Protein AF-A0A4Y2GTF1-F1 (afdb_monomer_lite)

InterPro domains:
  IPR036397 Ribonuclease H superfamily [G3DSA:3.30.420.10] (23-90)
  IPR052709 Transposase-Methyltransferase Hybrid [PTHR46060] (24-88)

Radius of gyration: 19.85 Å; chains: 1; bounding box: 28×36×65 Å

Organism: Araneus ventricosus (NCBI:txid182803)

Structure (mmCIF, N/CA/C/O backbone):
data_AF-A0A4Y2GTF1-F1
#
_entry.id   AF-A0A4Y2GTF1-F1
#
loop_
_atom_site.group_PDB
_atom_site.id
_atom_site.type_symbol
_atom_site.label_atom_id
_atom_site.label_alt_id
_atom_site.label_comp_id
_atom_site.label_asym_id
_atom_site.label_entity_id
_atom_site.label_seq_id
_atom_site.pdbx_PDB_ins_code
_atom_site.Cartn_x
_atom_site.Cartn_y
_atom_site.Cartn_z
_atom_site.occupancy
_atom_site.B_iso_or_equiv
_atom_site.auth_seq_id
_atom_site.auth_comp_id
_atom_site.auth_asym_id
_atom_site.auth_atom_id
_atom_site.pdbx_PDB_model_num
ATOM 1 N N . MET A 1 1 ? 12.188 22.147 48.834 1.00 36.88 1 MET A N 1
ATOM 2 C CA . MET A 1 1 ? 12.567 22.174 47.406 1.00 36.88 1 MET A CA 1
ATOM 3 C C . MET A 1 1 ? 12.855 20.722 47.044 1.00 36.88 1 MET A C 1
ATOM 5 O O . MET A 1 1 ? 13.906 20.229 47.412 1.00 36.88 1 MET A O 1
ATOM 9 N N . SER A 1 2 ? 11.826 19.908 46.789 1.00 38.25 2 SER A N 1
ATOM 10 C CA . SER A 1 2 ? 11.199 19.689 45.465 1.00 38.25 2 SER A CA 1
ATOM 11 C C . SER A 1 2 ? 12.234 19.210 44.434 1.00 38.25 2 SER A C 1
ATOM 13 O O . SER A 1 2 ? 13.189 19.939 44.210 1.00 38.25 2 SER A O 1
ATOM 15 N N . SER A 1 3 ? 12.138 18.054 43.773 1.00 40.47 3 SER A N 1
ATOM 16 C CA . SER A 1 3 ? 11.147 16.971 43.795 1.00 40.47 3 SER A CA 1
ATOM 17 C C . SER A 1 3 ? 11.761 15.706 43.164 1.00 40.47 3 SER A C 1
ATOM 19 O O . SER A 1 3 ? 12.484 15.804 42.180 1.00 40.47 3 SER A O 1
ATOM 21 N N . SER A 1 4 ? 11.442 14.566 43.786 1.00 42.12 4 SER A N 1
ATOM 22 C CA . SER A 1 4 ? 11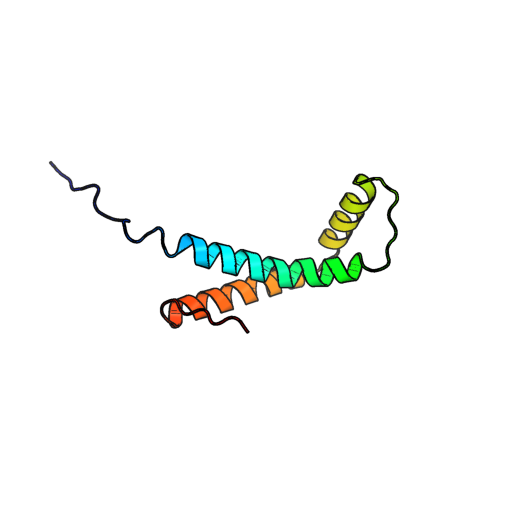.051 13.255 43.227 1.00 42.12 4 SER A CA 1
ATOM 23 C C . SER A 1 4 ? 11.865 12.544 42.135 1.00 42.12 4 SER A C 1
ATOM 25 O O . SER A 1 4 ? 12.038 13.022 41.018 1.00 42.12 4 SER A O 1
ATOM 27 N N . SER A 1 5 ? 12.239 11.325 42.534 1.00 39.41 5 SER A N 1
ATOM 28 C CA . SER A 1 5 ? 12.525 10.095 41.795 1.00 39.41 5 SER A CA 1
ATOM 29 C C . SER A 1 5 ? 12.321 10.084 40.280 1.00 39.41 5 SER A C 1
ATOM 31 O O . SER A 1 5 ? 11.251 10.329 39.738 1.00 39.41 5 SER A O 1
ATOM 33 N N . LEU A 1 6 ? 13.375 9.616 39.616 1.00 45.03 6 LEU A N 1
ATOM 34 C CA . LEU A 1 6 ? 13.331 8.982 38.305 1.00 45.03 6 LEU A CA 1
ATOM 35 C C . LEU A 1 6 ? 12.826 7.539 38.497 1.00 45.03 6 LEU A C 1
ATOM 37 O O . LEU A 1 6 ? 13.550 6.567 38.292 1.00 45.03 6 LEU A O 1
ATOM 41 N N . ASP A 1 7 ? 11.601 7.412 38.999 1.00 44.34 7 ASP A N 1
ATOM 42 C CA . ASP A 1 7 ? 10.847 6.167 39.024 1.00 44.34 7 ASP A CA 1
ATOM 43 C C . ASP A 1 7 ? 9.544 6.426 38.277 1.00 44.34 7 ASP A C 1
ATOM 45 O O . ASP A 1 7 ? 8.672 7.142 38.733 1.00 44.34 7 ASP A O 1
ATOM 49 N N . GLU A 1 8 ? 9.524 5.987 37.030 1.00 49.59 8 GLU A N 1
ATOM 50 C CA . GLU A 1 8 ? 8.366 5.513 36.284 1.00 49.59 8 GLU A CA 1
ATOM 51 C C . GLU A 1 8 ? 8.898 5.118 34.901 1.00 49.59 8 GLU A C 1
ATOM 53 O O . GLU A 1 8 ? 9.889 5.667 34.417 1.00 49.59 8 GLU A O 1
ATOM 58 N N . ASN A 1 9 ? 8.256 4.138 34.269 1.00 40.62 9 ASN A N 1
ATOM 59 C CA . ASN A 1 9 ? 8.544 3.600 32.927 1.00 40.62 9 ASN A CA 1
ATOM 60 C C . ASN A 1 9 ? 9.404 2.325 32.826 1.00 40.62 9 ASN A C 1
ATOM 62 O O . ASN A 1 9 ? 9.791 1.942 31.724 1.00 40.62 9 ASN A O 1
ATOM 66 N N . ARG A 1 10 ? 9.553 1.537 33.904 1.00 40.00 10 ARG A N 1
ATOM 67 C CA . ARG A 1 10 ? 9.891 0.094 33.773 1.00 40.00 10 ARG A CA 1
ATOM 68 C C . ARG A 1 10 ? 8.748 -0.760 33.185 1.00 40.00 10 ARG A C 1
ATOM 70 O O . ARG A 1 10 ? 8.913 -1.964 33.034 1.00 40.00 10 ARG A O 1
ATOM 77 N N . LEU A 1 11 ? 7.622 -0.142 32.816 1.00 41.03 11 LEU A N 1
ATOM 78 C CA . LEU A 1 11 ? 6.496 -0.771 32.109 1.00 41.03 11 LEU A CA 1
ATOM 79 C C . LEU A 1 11 ? 6.438 -0.409 30.607 1.00 41.03 11 LEU A C 1
ATOM 81 O O . LEU A 1 11 ? 5.576 -0.908 29.892 1.00 41.03 11 LEU A O 1
ATOM 85 N N . GLY A 1 12 ? 7.353 0.433 30.108 1.00 40.84 12 GLY A N 1
ATOM 86 C CA . GLY A 1 12 ? 7.263 1.018 28.762 1.00 40.84 12 GLY A CA 1
ATOM 87 C C . GLY A 1 12 ? 7.863 0.203 27.610 1.00 40.84 12 GLY A C 1
ATOM 88 O O . GLY A 1 12 ? 7.798 0.652 26.472 1.00 40.84 12 GLY A O 1
ATOM 89 N N . LEU A 1 13 ? 8.461 -0.965 27.864 1.00 41.50 13 LEU A N 1
ATOM 90 C CA . LEU A 1 13 ? 9.214 -1.707 26.835 1.00 41.50 13 LEU A CA 1
ATOM 91 C C . LEU A 1 13 ? 8.523 -2.978 26.318 1.00 41.50 13 LEU A C 1
ATOM 93 O O . LEU A 1 13 ? 8.944 -3.501 25.291 1.00 41.50 13 LEU A O 1
ATOM 97 N N . SER A 1 14 ? 7.437 -3.443 26.948 1.00 48.03 14 SER A N 1
ATOM 98 C CA . SER A 1 14 ? 6.673 -4.602 26.442 1.00 48.03 14 SER A CA 1
ATOM 99 C C . SER A 1 14 ? 5.566 -4.244 25.447 1.00 48.03 14 SER A C 1
ATOM 101 O O . SER A 1 14 ? 5.172 -5.108 24.677 1.00 48.03 14 SER A O 1
ATOM 103 N N . LEU A 1 15 ? 5.096 -2.991 25.404 1.00 49.25 15 LEU A N 1
ATOM 104 C CA . LEU A 1 15 ? 4.077 -2.552 24.435 1.00 49.25 15 LEU A CA 1
ATOM 105 C C . LEU A 1 15 ? 4.664 -2.068 23.096 1.00 49.25 15 LEU A C 1
ATOM 107 O O . LEU A 1 15 ? 3.948 -2.039 22.101 1.00 49.25 15 LEU A O 1
ATOM 111 N N . GLY A 1 16 ? 5.951 -1.705 23.044 1.00 48.53 16 GLY A N 1
ATOM 112 C CA . GLY A 1 16 ? 6.578 -1.163 21.829 1.00 48.53 16 GLY A CA 1
ATOM 113 C C . GLY A 1 16 ? 6.718 -2.191 20.701 1.00 48.53 16 GLY A C 1
ATOM 114 O O . GLY A 1 16 ? 6.293 -1.937 19.581 1.00 48.53 16 GLY A O 1
ATOM 115 N N . CYS A 1 17 ? 7.234 -3.389 21.003 1.00 52.81 17 CYS A N 1
ATOM 116 C CA . CYS A 1 17 ? 7.457 -4.423 19.981 1.00 52.81 17 CYS A CA 1
ATOM 117 C C . CYS A 1 17 ? 6.162 -4.975 19.362 1.00 52.81 17 CYS A C 1
ATOM 119 O O . CYS A 1 17 ? 6.152 -5.293 18.175 1.00 52.81 17 CYS A O 1
ATOM 121 N N . GLU A 1 18 ? 5.073 -5.094 20.128 1.00 52.72 18 GLU A N 1
ATOM 122 C CA . GLU A 1 18 ? 3.804 -5.625 19.610 1.00 52.72 18 GLU A CA 1
ATOM 123 C C . GLU A 1 18 ? 3.067 -4.594 18.744 1.00 52.72 18 GLU A C 1
ATOM 125 O O . GLU A 1 18 ? 2.558 -4.927 17.675 1.00 52.72 18 GLU A O 1
ATOM 130 N N . VAL A 1 19 ? 3.071 -3.320 19.154 1.00 52.94 19 VAL A N 1
ATOM 131 C CA . VAL A 1 19 ? 2.459 -2.231 18.377 1.00 52.94 19 VAL A CA 1
ATOM 132 C C . VAL A 1 19 ? 3.206 -2.008 17.062 1.00 52.94 19 VAL A C 1
ATOM 134 O O . VAL A 1 19 ? 2.552 -1.836 16.031 1.00 52.94 19 VAL A O 1
ATOM 137 N N . ASP A 1 20 ? 4.542 -2.076 17.076 1.00 55.31 20 ASP A N 1
ATOM 138 C CA . ASP A 1 20 ? 5.360 -1.990 15.863 1.00 55.31 20 ASP A CA 1
ATOM 139 C C . ASP A 1 20 ? 5.082 -3.169 14.924 1.00 55.31 20 ASP A C 1
ATOM 141 O O . ASP A 1 20 ? 4.839 -2.956 13.735 1.00 55.31 20 ASP A O 1
ATOM 145 N N . ALA A 1 21 ? 5.027 -4.400 15.446 1.00 60.38 21 ALA A N 1
ATOM 146 C CA . ALA A 1 21 ? 4.696 -5.582 14.652 1.00 60.38 21 ALA A CA 1
ATOM 147 C C . ALA A 1 21 ? 3.299 -5.474 14.011 1.00 60.38 21 ALA A C 1
ATOM 149 O O . ALA A 1 21 ? 3.163 -5.692 12.809 1.00 60.38 21 ALA A O 1
ATOM 150 N N . VAL A 1 22 ? 2.277 -5.055 14.766 1.00 59.62 22 VAL A N 1
ATOM 151 C CA . VAL A 1 22 ? 0.898 -4.890 14.264 1.00 59.62 22 VAL A CA 1
ATOM 152 C C . VAL A 1 22 ? 0.781 -3.741 13.251 1.00 59.62 22 VAL A C 1
ATOM 154 O O . VAL A 1 22 ? 0.021 -3.825 12.280 1.00 59.62 22 VAL A O 1
ATOM 157 N N . ALA A 1 23 ? 1.533 -2.653 13.439 1.00 59.91 23 ALA A N 1
ATOM 158 C CA . ALA A 1 23 ? 1.595 -1.566 12.466 1.00 59.91 23 ALA A CA 1
ATOM 159 C C . ALA A 1 23 ? 2.257 -2.024 11.160 1.00 59.91 23 ALA A C 1
ATOM 161 O O . ALA A 1 23 ? 1.720 -1.774 10.075 1.00 59.91 23 ALA A O 1
ATOM 162 N N . LEU A 1 24 ? 3.371 -2.753 11.267 1.00 61.22 24 LEU A N 1
ATOM 163 C CA . LEU A 1 24 ? 4.081 -3.355 10.143 1.00 61.22 24 LEU A CA 1
ATOM 164 C C . LEU A 1 24 ? 3.191 -4.338 9.376 1.00 61.22 24 LEU A C 1
ATOM 166 O O . LEU A 1 24 ? 3.128 -4.243 8.150 1.00 61.22 24 LEU A O 1
ATOM 170 N N . THR A 1 25 ? 2.444 -5.225 10.042 1.00 65.31 25 THR A N 1
ATOM 171 C CA . THR A 1 25 ? 1.576 -6.193 9.348 1.00 65.31 25 THR A CA 1
ATOM 172 C C . THR A 1 25 ? 0.451 -5.498 8.589 1.00 65.31 25 THR A C 1
ATOM 174 O O . THR A 1 25 ? 0.226 -5.795 7.416 1.00 65.31 25 THR A O 1
ATOM 177 N N . ASN A 1 26 ? -0.210 -4.501 9.180 1.00 64.75 26 ASN A N 1
ATOM 178 C CA . ASN A 1 26 ? -1.316 -3.821 8.511 1.00 64.75 26 ASN A CA 1
ATOM 179 C C . ASN A 1 26 ? -0.871 -2.972 7.306 1.00 64.75 26 ASN A C 1
ATOM 181 O O . ASN A 1 26 ? -1.516 -3.009 6.255 1.00 64.75 26 ASN A O 1
ATOM 185 N N . GLN A 1 27 ? 0.246 -2.243 7.426 1.00 66.88 27 GLN A N 1
ATOM 186 C CA . GLN A 1 27 ? 0.840 -1.542 6.280 1.00 66.88 27 GLN A CA 1
ATOM 187 C C . GLN A 1 27 ? 1.282 -2.536 5.199 1.00 66.88 27 GLN A C 1
ATOM 189 O O . GLN A 1 27 ? 1.093 -2.282 4.010 1.00 66.88 27 GLN A O 1
ATOM 194 N N . THR A 1 28 ? 1.780 -3.708 5.602 1.00 69.88 28 THR A N 1
ATOM 195 C CA . THR A 1 28 ? 2.151 -4.783 4.677 1.00 69.88 28 THR A CA 1
ATOM 196 C C . THR A 1 28 ? 0.937 -5.298 3.897 1.00 69.88 28 THR A C 1
ATOM 198 O O . THR A 1 28 ? 0.988 -5.380 2.673 1.00 69.88 28 THR A O 1
ATOM 201 N N . PHE A 1 29 ? -0.199 -5.573 4.541 1.00 74.25 29 PHE A N 1
ATOM 202 C CA . PHE A 1 29 ? -1.368 -6.102 3.827 1.00 74.25 29 PHE A CA 1
ATOM 203 C C . PHE A 1 29 ? -2.038 -5.079 2.905 1.00 74.25 29 PHE A C 1
ATOM 205 O O . PHE A 1 29 ? -2.319 -5.399 1.751 1.00 74.25 29 PHE A O 1
ATOM 212 N N . HIS A 1 30 ? -2.286 -3.856 3.377 1.00 84.88 30 HIS A N 1
ATOM 213 C CA . HIS A 1 30 ? -3.026 -2.872 2.581 1.00 84.88 30 HIS A CA 1
ATOM 214 C C . HIS A 1 30 ? -2.219 -2.304 1.416 1.00 84.88 30 HIS A C 1
ATOM 216 O O . HIS A 1 30 ? -2.801 -1.995 0.383 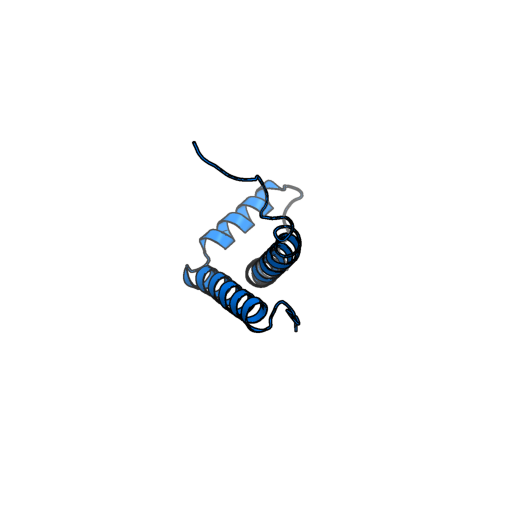1.00 84.88 30 HIS A O 1
ATOM 222 N N . LEU A 1 31 ? -0.899 -2.179 1.565 1.00 87.75 31 LEU A N 1
ATOM 223 C CA . LEU A 1 31 ? -0.042 -1.561 0.559 1.00 87.75 31 LEU A CA 1
ATOM 224 C C . LEU A 1 31 ? 0.652 -2.597 -0.326 1.00 87.75 31 LEU A C 1
ATOM 226 O O . LEU A 1 31 ? 0.595 -2.498 -1.550 1.00 87.75 31 LEU A O 1
ATOM 230 N N . PHE A 1 32 ? 1.282 -3.613 0.276 1.00 86.06 32 PHE A N 1
ATOM 231 C CA . PHE A 1 32 ? 2.122 -4.545 -0.477 1.00 86.06 32 PHE A CA 1
ATOM 232 C C . PHE A 1 32 ? 1.322 -5.607 -1.224 1.00 86.06 32 PHE A C 1
ATOM 234 O O . PHE A 1 32 ? 1.788 -6.053 -2.268 1.00 86.06 32 PHE A O 1
ATOM 241 N N . VAL A 1 33 ? 0.129 -6.009 -0.765 1.00 89.62 33 VAL A N 1
ATOM 242 C CA . VAL A 1 33 ? -0.689 -6.971 -1.529 1.00 89.62 33 VAL A CA 1
ATOM 243 C C . VAL A 1 33 ? -1.150 -6.363 -2.860 1.00 89.62 33 VAL A C 1
ATOM 245 O O . VAL A 1 33 ? -0.866 -6.971 -3.897 1.00 89.62 33 VAL A O 1
ATOM 248 N N . PRO A 1 34 ? -1.771 -5.167 -2.895 1.00 92.31 34 PRO A N 1
ATOM 249 C CA . PRO A 1 34 ? -2.137 -4.528 -4.158 1.00 92.31 34 PRO A CA 1
ATOM 250 C C . PRO A 1 34 ? -0.918 -4.143 -5.002 1.00 92.31 34 PRO A C 1
ATOM 252 O O . PRO A 1 34 ? -0.937 -4.332 -6.217 1.00 92.31 34 PRO A O 1
ATOM 255 N N . LEU A 1 35 ? 0.172 -3.679 -4.377 1.00 92.69 35 LEU A N 1
ATOM 256 C CA . LEU A 1 35 ? 1.405 -3.355 -5.098 1.00 92.69 35 LEU A CA 1
ATOM 257 C C . LEU A 1 35 ? 2.008 -4.596 -5.768 1.00 92.69 35 LEU A C 1
ATOM 259 O O . LEU A 1 35 ? 2.362 -4.559 -6.941 1.00 92.69 35 LEU A O 1
ATOM 263 N N . LYS A 1 36 ? 2.072 -5.727 -5.059 1.00 91.31 36 LYS A N 1
ATOM 264 C CA . LYS A 1 36 ? 2.547 -7.000 -5.615 1.00 91.31 36 LYS A CA 1
ATOM 265 C C . LYS A 1 36 ? 1.681 -7.461 -6.786 1.00 91.31 36 LYS A C 1
ATOM 267 O O . LYS A 1 36 ? 2.216 -7.992 -7.752 1.00 91.31 36 LYS A O 1
ATOM 272 N N . GLN A 1 37 ? 0.364 -7.266 -6.714 1.00 93.38 37 GLN A N 1
ATOM 273 C CA . GLN A 1 37 ? -0.537 -7.561 -7.832 1.00 93.38 37 GLN A CA 1
ATOM 274 C C . GLN A 1 37 ? -0.266 -6.647 -9.033 1.00 93.38 37 GLN A C 1
ATOM 276 O O . GLN A 1 37 ? -0.229 -7.134 -10.157 1.00 93.38 37 GLN A O 1
ATOM 281 N N . HIS A 1 38 ? -0.021 -5.353 -8.802 1.00 94.00 38 HIS A N 1
ATOM 282 C CA . HIS A 1 38 ? 0.301 -4.377 -9.852 1.00 94.00 38 HIS A CA 1
ATOM 283 C C . HIS A 1 38 ? 1.648 -4.630 -10.536 1.00 94.00 38 HIS A C 1
ATOM 285 O O . HIS A 1 38 ? 1.786 -4.421 -11.742 1.00 94.00 38 HIS A O 1
ATOM 291 N N . LEU A 1 39 ? 2.645 -5.062 -9.765 1.00 93.19 39 LEU A N 1
ATOM 292 C CA . LEU A 1 39 ? 3.961 -5.452 -10.276 1.00 93.19 39 LEU A CA 1
ATOM 293 C C . LEU A 1 39 ? 3.939 -6.852 -10.907 1.00 93.19 39 LEU A C 1
ATOM 295 O O . LEU A 1 39 ? 4.804 -7.189 -11.713 1.00 93.19 39 LEU A O 1
ATOM 299 N N . GLY A 1 40 ? 2.947 -7.672 -10.559 1.00 93.19 40 GLY A N 1
ATOM 300 C CA . GLY A 1 40 ? 2.778 -9.020 -11.079 1.00 93.19 40 GLY A CA 1
ATOM 301 C C . GLY A 1 40 ? 2.660 -9.028 -12.601 1.00 93.19 40 GLY A C 1
ATOM 302 O O . GLY A 1 40 ? 1.765 -8.414 -13.173 1.00 93.19 40 GLY A O 1
ATOM 303 N N . GLY A 1 41 ? 3.566 -9.748 -13.262 1.00 86.00 41 GLY A N 1
ATOM 304 C CA . GLY A 1 41 ? 3.572 -9.889 -14.721 1.00 86.00 41 GLY A CA 1
ATOM 305 C C . GLY A 1 41 ? 4.266 -8.753 -15.476 1.00 86.00 41 GLY A C 1
ATOM 306 O O . GLY A 1 41 ? 4.352 -8.826 -16.700 1.00 86.00 41 GLY A O 1
ATOM 307 N N . LYS A 1 42 ? 4.799 -7.740 -14.782 1.00 90.44 42 LYS A N 1
ATOM 308 C CA . LYS A 1 42 ? 5.686 -6.745 -15.392 1.00 90.44 42 LYS A CA 1
ATOM 309 C C . LYS A 1 42 ? 7.108 -7.279 -15.439 1.00 90.44 42 LYS A C 1
ATOM 311 O O . LYS A 1 42 ? 7.595 -7.852 -14.467 1.00 90.44 42 LYS A O 1
ATOM 316 N N . HIS A 1 43 ? 7.758 -7.091 -16.581 1.00 89.69 43 HIS A N 1
ATOM 317 C CA . HIS A 1 43 ? 9.183 -7.328 -16.725 1.00 89.69 43 HIS A CA 1
ATOM 318 C C . HIS A 1 43 ? 9.875 -5.973 -16.745 1.00 89.69 43 HIS A C 1
ATOM 320 O O . HIS A 1 43 ? 9.555 -5.129 -17.581 1.00 89.69 43 HIS A O 1
ATOM 326 N N . PHE A 1 44 ? 10.772 -5.773 -15.794 1.00 86.69 44 PHE A N 1
ATOM 327 C CA . PHE A 1 44 ? 11.661 -4.626 -15.754 1.00 86.69 44 PHE A CA 1
ATOM 328 C C . PHE A 1 44 ? 13.005 -5.075 -16.323 1.00 86.69 44 PHE A C 1
ATOM 330 O O . PHE A 1 44 ? 13.338 -6.261 -16.238 1.00 86.69 44 PHE A O 1
ATOM 337 N N . ALA A 1 45 ? 13.750 -4.155 -16.931 1.00 85.44 45 ALA A N 1
ATOM 338 C CA . ALA A 1 45 ? 15.158 -4.413 -17.207 1.00 85.44 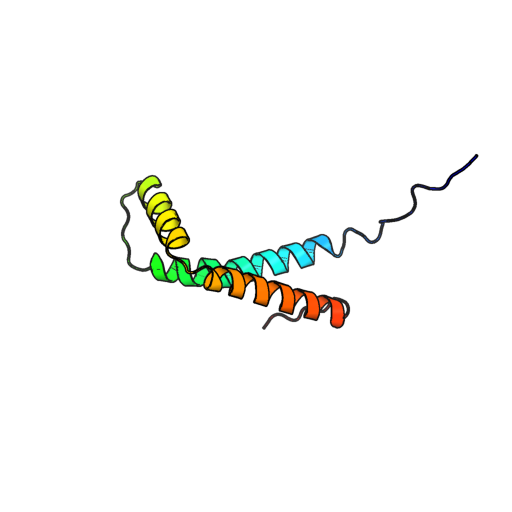45 ALA A CA 1
ATOM 339 C C . ALA A 1 45 ? 15.911 -4.620 -15.875 1.00 85.44 45 ALA A C 1
ATOM 341 O O . ALA A 1 45 ? 15.350 -4.369 -14.808 1.00 85.44 45 ALA A O 1
ATOM 342 N N . ASP A 1 46 ? 17.182 -5.026 -15.911 1.00 79.75 46 ASP A N 1
ATOM 343 C CA . ASP A 1 46 ? 18.037 -5.128 -14.708 1.00 79.75 46 ASP A CA 1
ATOM 344 C C . ASP A 1 46 ? 18.351 -3.751 -14.059 1.00 79.75 46 ASP A C 1
ATOM 346 O O . ASP A 1 46 ? 19.343 -3.604 -13.348 1.00 79.75 46 ASP A O 1
ATOM 350 N N . ASP A 1 47 ? 17.536 -2.728 -14.326 1.00 81.62 47 ASP A N 1
ATOM 351 C CA . ASP A 1 47 ? 17.669 -1.374 -13.809 1.00 81.62 47 ASP A CA 1
ATOM 352 C C . ASP A 1 47 ? 16.672 -1.140 -12.661 1.00 81.62 47 ASP A C 1
ATOM 354 O O . ASP A 1 47 ? 15.448 -1.159 -12.840 1.00 81.62 47 ASP A O 1
ATOM 358 N N . ASP A 1 48 ? 17.208 -0.912 -11.462 1.00 82.62 48 ASP A N 1
ATOM 359 C CA . ASP A 1 48 ? 16.423 -0.615 -10.264 1.00 82.62 48 ASP A CA 1
ATOM 360 C C . ASP A 1 48 ? 15.655 0.715 -10.392 1.00 82.62 48 ASP A C 1
ATOM 362 O O . ASP A 1 48 ? 14.665 0.928 -9.680 1.00 82.62 48 ASP A O 1
ATOM 366 N N . ASP A 1 49 ? 16.072 1.621 -11.284 1.00 90.94 49 ASP A N 1
ATOM 367 C CA . ASP A 1 49 ? 15.418 2.917 -11.480 1.00 90.94 49 ASP A CA 1
ATOM 368 C C . ASP A 1 49 ? 14.014 2.767 -12.094 1.00 90.94 49 ASP A C 1
ATOM 370 O O . ASP A 1 49 ? 13.074 3.459 -11.680 1.00 90.94 49 ASP A O 1
ATOM 374 N N . ASP A 1 50 ? 13.826 1.804 -13.003 1.00 89.62 50 ASP A N 1
ATOM 375 C CA . ASP A 1 50 ? 12.534 1.533 -13.648 1.00 89.62 50 ASP A CA 1
ATOM 376 C C . ASP A 1 50 ? 11.503 1.005 -12.641 1.00 89.62 50 ASP A C 1
ATOM 378 O O . ASP A 1 50 ? 10.342 1.433 -12.622 1.00 89.62 50 ASP A O 1
ATOM 382 N N . VAL A 1 51 ? 11.933 0.099 -11.755 1.00 90.94 51 VAL A N 1
ATOM 383 C CA . VAL A 1 51 ? 11.081 -0.460 -10.696 1.00 90.94 51 VAL A CA 1
ATOM 384 C C . VAL A 1 51 ? 10.683 0.635 -9.708 1.00 90.94 51 VAL A C 1
ATOM 386 O O . VAL A 1 51 ? 9.508 0.752 -9.350 1.00 90.94 51 VAL A O 1
ATOM 389 N N . GLN A 1 52 ? 11.637 1.465 -9.280 1.00 92.31 52 GLN A N 1
ATOM 390 C CA . GLN A 1 52 ? 11.376 2.567 -8.353 1.00 92.31 52 GLN A CA 1
ATOM 391 C C . GLN A 1 52 ? 10.391 3.585 -8.938 1.00 92.31 52 GLN A C 1
ATOM 393 O O . GLN A 1 52 ? 9.465 4.018 -8.241 1.00 92.31 52 GLN A O 1
ATOM 398 N N . LEU A 1 53 ? 10.553 3.944 -10.214 1.00 93.69 53 LEU A N 1
ATOM 399 C CA . LEU A 1 53 ? 9.655 4.868 -10.898 1.00 93.69 53 LEU A CA 1
ATOM 400 C C . LEU A 1 53 ? 8.237 4.297 -11.008 1.00 93.69 53 LEU A C 1
ATOM 402 O O . LEU A 1 53 ? 7.272 4.997 -10.698 1.00 93.69 53 LEU A O 1
ATOM 406 N N . GLU A 1 54 ? 8.097 3.028 -11.391 1.00 94.38 54 GLU A N 1
ATOM 407 C CA . GLU A 1 54 ? 6.795 2.369 -11.515 1.00 94.38 54 GLU A CA 1
ATOM 408 C C . GLU A 1 54 ? 6.066 2.287 -10.166 1.00 94.38 54 GLU A C 1
ATOM 410 O O . GLU A 1 54 ? 4.875 2.604 -10.076 1.00 94.38 54 GLU A O 1
ATOM 415 N N . VAL A 1 55 ? 6.783 1.926 -9.095 1.00 93.62 55 VAL A N 1
ATOM 416 C CA . VAL A 1 55 ? 6.244 1.924 -7.727 1.00 93.62 55 VAL A CA 1
ATOM 417 C C . VAL A 1 55 ? 5.790 3.332 -7.339 1.00 93.62 55 VAL A C 1
ATOM 419 O O . VAL A 1 55 ? 4.668 3.507 -6.859 1.00 93.62 55 VAL A O 1
ATOM 422 N N . LEU A 1 56 ? 6.615 4.355 -7.579 1.00 95.56 56 LEU A N 1
ATOM 423 C CA . LEU A 1 56 ? 6.286 5.742 -7.248 1.00 95.56 56 LEU A CA 1
ATOM 424 C C . LEU A 1 56 ? 5.042 6.236 -8.001 1.00 95.56 56 LEU A C 1
ATOM 426 O O . LEU A 1 56 ? 4.169 6.879 -7.410 1.00 95.56 56 LEU A O 1
ATOM 430 N N . LEU A 1 57 ? 4.949 5.946 -9.299 1.00 96.19 57 LEU A N 1
ATOM 431 C CA . LEU A 1 57 ? 3.804 6.319 -10.123 1.00 96.19 57 LEU A CA 1
ATOM 432 C C . LEU A 1 57 ? 2.535 5.607 -9.666 1.00 96.19 57 LEU A C 1
ATOM 434 O O . LEU A 1 57 ? 1.486 6.248 -9.575 1.00 96.19 57 LEU A O 1
ATOM 438 N N . TRP A 1 58 ? 2.616 4.316 -9.348 1.00 96.12 58 TRP A N 1
ATOM 439 C CA . TRP A 1 58 ? 1.478 3.558 -8.841 1.00 96.12 58 TRP A CA 1
ATOM 440 C C . TRP A 1 58 ? 0.962 4.114 -7.514 1.00 96.12 58 TRP A C 1
ATOM 442 O O . TRP A 1 58 ? -0.243 4.326 -7.371 1.00 96.12 58 TRP A O 1
ATOM 452 N N . MET A 1 59 ? 1.862 4.426 -6.575 1.00 94.19 59 MET A N 1
ATOM 453 C CA . MET A 1 59 ? 1.503 5.033 -5.288 1.00 94.19 59 MET A CA 1
ATOM 454 C C . MET A 1 59 ? 0.749 6.354 -5.481 1.00 94.19 59 MET A C 1
ATOM 456 O O . MET A 1 59 ? -0.277 6.596 -4.845 1.00 94.19 59 MET A O 1
ATOM 460 N N . ARG A 1 60 ? 1.227 7.211 -6.390 1.00 95.50 60 ARG A N 1
ATOM 461 C CA . ARG A 1 60 ? 0.609 8.519 -6.671 1.00 95.50 60 ARG A CA 1
ATOM 462 C C . ARG A 1 60 ? -0.765 8.419 -7.330 1.00 95.50 60 ARG A C 1
ATOM 464 O O . ARG A 1 60 ? -1.549 9.355 -7.213 1.00 95.50 60 ARG A O 1
ATOM 471 N N . GLN A 1 61 ? -1.045 7.318 -8.022 1.00 96.44 61 GLN A N 1
ATOM 472 C CA . GLN A 1 61 ? -2.337 7.067 -8.662 1.00 96.44 61 GLN A CA 1
ATOM 473 C C . GLN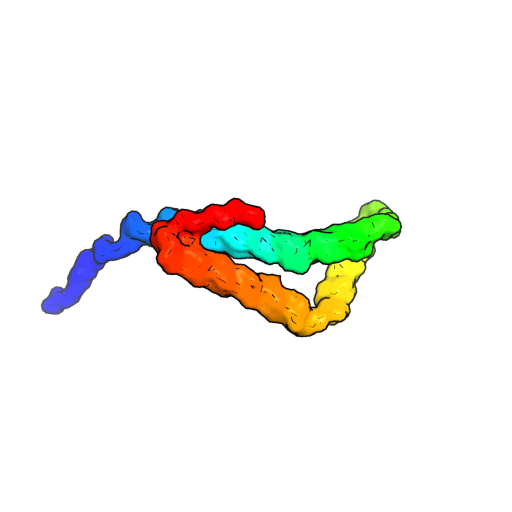 A 1 61 ? -3.394 6.545 -7.686 1.00 96.44 61 GLN A C 1
ATOM 475 O O . GLN A 1 61 ? -4.581 6.589 -8.009 1.00 96.44 61 GLN A O 1
ATOM 480 N N . GLN A 1 62 ? -2.995 6.060 -6.505 1.00 95.19 62 GLN A N 1
ATOM 481 C CA . GLN A 1 62 ? -3.963 5.554 -5.542 1.00 95.19 62 GLN A CA 1
ATOM 482 C C . GLN A 1 62 ? -4.846 6.691 -5.001 1.00 95.19 62 GLN A C 1
ATOM 484 O O . GLN A 1 62 ? -4.342 7.771 -4.675 1.00 95.19 62 GLN A O 1
ATOM 489 N N . PRO A 1 63 ? -6.164 6.462 -4.868 1.00 95.56 63 PRO A N 1
ATOM 490 C CA . PRO A 1 63 ? -7.069 7.442 -4.285 1.00 95.56 63 PRO A CA 1
ATOM 491 C C . PRO A 1 63 ? -6.732 7.678 -2.805 1.00 95.56 63 PRO A C 1
ATOM 493 O O . PRO A 1 63 ? -6.193 6.803 -2.127 1.00 95.56 63 PRO A O 1
ATOM 496 N N . LYS A 1 64 ? -7.074 8.846 -2.251 1.00 94.12 64 LYS A N 1
ATOM 497 C CA . LYS A 1 64 ? -6.797 9.152 -0.829 1.00 94.12 64 LYS A CA 1
ATOM 498 C C . LYS A 1 64 ? -7.479 8.151 0.106 1.00 94.12 64 LYS A C 1
ATOM 500 O O . LYS A 1 64 ? -6.944 7.796 1.154 1.00 94.12 64 LYS A O 1
ATOM 505 N N . GLU A 1 65 ? -8.641 7.670 -0.313 1.00 93.69 65 GLU A N 1
ATOM 506 C CA . GLU A 1 65 ? -9.476 6.691 0.369 1.00 93.69 65 GLU A CA 1
ATOM 507 C C . GLU A 1 65 ? -8.767 5.341 0.524 1.00 93.69 65 GLU A C 1
ATOM 509 O O . GLU A 1 65 ? -9.001 4.651 1.512 1.00 93.69 65 GLU A O 1
ATOM 514 N N . PHE A 1 66 ? -7.860 4.984 -0.393 1.00 91.12 66 PHE A N 1
ATOM 515 C CA . PHE A 1 66 ? -7.049 3.768 -0.293 1.00 91.12 66 PHE A CA 1
ATOM 516 C C . PHE A 1 66 ? -6.169 3.795 0.963 1.00 91.12 66 PHE A C 1
ATOM 518 O O . PHE A 1 66 ? -6.202 2.876 1.784 1.00 91.12 66 PHE A O 1
ATOM 525 N N . TYR A 1 67 ? -5.444 4.896 1.163 1.00 89.38 67 TYR A N 1
ATOM 526 C CA . TYR A 1 67 ? -4.600 5.088 2.342 1.00 89.38 67 TYR A CA 1
ATOM 527 C C . TYR A 1 67 ? -5.434 5.263 3.613 1.00 89.38 67 TYR A C 1
ATOM 529 O O . TYR A 1 67 ? -5.117 4.676 4.648 1.00 89.38 67 TYR A O 1
ATOM 537 N N . ALA A 1 68 ? -6.533 6.020 3.532 1.00 90.81 68 ALA A N 1
ATOM 538 C CA . ALA A 1 68 ? -7.443 6.205 4.657 1.00 90.81 68 ALA A CA 1
ATOM 539 C C . ALA A 1 68 ? -8.050 4.874 5.135 1.00 90.81 68 ALA A C 1
ATOM 541 O O . ALA A 1 68 ? -8.170 4.663 6.340 1.00 90.81 68 ALA A O 1
ATOM 542 N N . ALA A 1 69 ? -8.377 3.956 4.219 1.00 89.00 69 ALA A N 1
ATOM 543 C CA . ALA A 1 69 ? -8.865 2.623 4.559 1.00 89.00 69 ALA A CA 1
ATOM 544 C C . ALA A 1 69 ? -7.806 1.807 5.315 1.00 89.00 69 ALA A C 1
ATOM 546 O O . ALA A 1 69 ? -8.108 1.254 6.372 1.00 89.00 69 ALA A O 1
ATOM 547 N N . GLY A 1 70 ? -6.557 1.793 4.834 1.00 87.06 70 GLY A N 1
ATOM 548 C CA . GLY A 1 70 ? -5.455 1.113 5.522 1.00 87.06 70 GLY A CA 1
ATOM 549 C C . GLY A 1 70 ? -5.203 1.668 6.928 1.0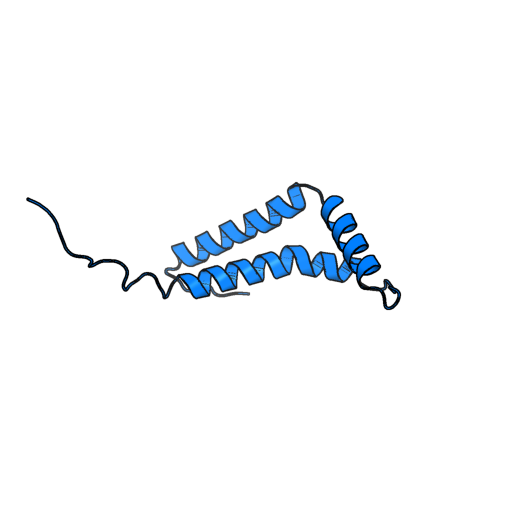0 87.06 70 GLY A C 1
ATOM 550 O O . GLY A 1 70 ? -5.065 0.905 7.883 1.00 87.06 70 GLY A O 1
ATOM 551 N N . ILE A 1 71 ? -5.219 2.994 7.087 1.00 87.12 71 ILE A N 1
ATOM 552 C CA . ILE A 1 71 ? -5.086 3.656 8.395 1.00 87.12 71 ILE A CA 1
ATOM 553 C C . ILE A 1 71 ? -6.286 3.334 9.301 1.00 87.12 71 ILE A C 1
ATOM 555 O O . ILE A 1 71 ? -6.112 3.049 10.485 1.00 87.12 71 ILE A O 1
ATOM 559 N N . GLY A 1 72 ? -7.505 3.323 8.760 1.00 88.31 72 GLY A N 1
ATOM 560 C CA . GLY A 1 72 ? -8.713 2.970 9.507 1.00 88.31 72 GLY A CA 1
ATOM 561 C C . GLY A 1 72 ? -8.670 1.545 10.064 1.00 88.31 72 GLY A C 1
ATOM 562 O O . GLY A 1 72 ? -9.020 1.323 11.223 1.00 88.31 72 GLY A O 1
ATOM 563 N N . GLU A 1 73 ? -8.183 0.585 9.279 1.00 85.00 73 GLU A N 1
ATOM 564 C CA . GLU A 1 73 ? -7.986 -0.800 9.722 1.00 85.00 73 GLU A CA 1
ATOM 565 C C . GLU A 1 73 ? -6.877 -0.939 10.781 1.00 85.00 73 GLU A C 1
ATOM 567 O O . GLU A 1 73 ? -6.976 -1.798 11.664 1.00 85.00 73 GLU A O 1
ATOM 572 N N . LEU A 1 74 ? -5.861 -0.065 10.766 1.00 83.31 74 LEU A N 1
ATOM 573 C CA . LEU A 1 74 ? -4.848 -0.002 11.828 1.00 83.31 74 LEU A CA 1
ATOM 574 C C . LEU A 1 74 ? -5.476 0.426 13.156 1.00 83.31 74 LEU A C 1
ATOM 576 O O . LEU A 1 74 ? -5.320 -0.249 14.171 1.00 83.31 74 LEU A O 1
ATOM 580 N N . ILE A 1 75 ? -6.244 1.518 13.129 1.00 84.69 75 ILE A N 1
ATOM 581 C CA . ILE A 1 75 ? -6.918 2.070 14.310 1.00 84.69 75 ILE A CA 1
ATOM 582 C C . ILE A 1 75 ? -7.881 1.038 14.910 1.00 84.69 75 ILE A C 1
ATOM 584 O O . ILE A 1 75 ? -7.929 0.869 16.128 1.00 84.69 75 ILE A O 1
ATOM 588 N N . LYS A 1 76 ? -8.634 0.309 14.076 1.00 83.50 76 LYS A N 1
ATOM 589 C CA . LYS A 1 76 ? -9.519 -0.771 14.540 1.00 83.50 76 LYS A CA 1
ATOM 590 C C . LYS A 1 76 ? -8.748 -1.883 15.254 1.00 83.50 76 LYS A C 1
ATOM 592 O O . LYS A 1 76 ? -9.189 -2.323 16.315 1.00 83.50 76 LYS A O 1
ATOM 597 N N . ARG A 1 77 ? -7.607 -2.323 14.708 1.00 78.75 77 ARG A N 1
ATOM 598 C CA . ARG A 1 77 ? -6.767 -3.355 15.342 1.00 78.75 77 ARG A CA 1
ATOM 599 C C . ARG A 1 77 ? -6.179 -2.879 16.660 1.00 78.75 77 ARG A C 1
ATOM 601 O O . ARG A 1 77 ? -6.304 -3.592 17.646 1.00 78.75 77 ARG A O 1
ATOM 608 N N . TRP A 1 78 ? -5.633 -1.667 16.712 1.00 78.50 78 TRP A N 1
ATOM 609 C CA . TRP A 1 78 ? -5.121 -1.100 17.961 1.00 78.50 78 TRP A CA 1
ATOM 610 C C . TRP A 1 78 ? -6.207 -0.989 19.030 1.00 78.50 78 TRP A C 1
ATOM 612 O O . TRP A 1 78 ? -6.000 -1.446 20.151 1.00 78.50 78 TRP A O 1
ATOM 622 N N . ASN A 1 79 ? -7.394 -0.485 18.677 1.00 82.12 79 ASN A N 1
ATOM 623 C CA . ASN A 1 79 ? -8.533 -0.456 19.598 1.00 82.12 79 ASN A CA 1
ATOM 624 C C . ASN A 1 79 ? -8.892 -1.856 20.109 1.00 82.12 79 ASN A C 1
ATOM 626 O O . ASN A 1 79 ? -9.196 -2.019 21.289 1.00 82.12 79 ASN A O 1
ATOM 630 N N . LYS A 1 80 ? -8.825 -2.877 19.247 1.00 76.25 80 LYS A N 1
ATOM 631 C CA . LYS A 1 80 ? -9.045 -4.270 19.642 1.00 76.25 80 LYS A CA 1
ATOM 632 C C . LYS A 1 80 ? -7.964 -4.765 20.613 1.00 76.25 80 LYS A C 1
ATOM 634 O O . LYS A 1 80 ? -8.339 -5.308 21.647 1.00 76.25 80 LYS A O 1
ATOM 639 N N . CYS A 1 81 ? -6.669 -4.560 20.337 1.00 71.19 81 CYS A N 1
ATOM 640 C CA . CYS A 1 81 ? -5.599 -5.003 21.244 1.00 71.19 81 CYS A CA 1
ATOM 641 C C . CYS A 1 81 ? -5.729 -4.320 22.620 1.00 71.19 81 CYS A C 1
ATOM 643 O O . CYS A 1 81 ? -5.670 -4.981 23.655 1.00 71.19 81 CYS A O 1
ATOM 645 N N . ILE A 1 82 ? -5.992 -3.006 22.636 1.00 75.06 82 ILE A N 1
ATOM 646 C CA . ILE A 1 82 ? -6.152 -2.221 23.869 1.00 75.06 82 ILE A CA 1
ATOM 647 C C . ILE A 1 82 ? -7.356 -2.716 24.681 1.00 75.06 82 ILE A C 1
ATOM 649 O O . ILE A 1 82 ? -7.250 -2.915 25.889 1.00 75.06 82 ILE A O 1
ATOM 653 N N . ASN A 1 83 ? -8.496 -2.957 24.028 1.00 73.06 83 ASN A N 1
ATOM 654 C CA . ASN A 1 83 ? -9.734 -3.332 24.712 1.00 73.06 83 ASN A CA 1
ATOM 655 C C . ASN A 1 83 ? -9.767 -4.804 25.171 1.00 73.06 83 ASN A C 1
ATOM 657 O O . ASN A 1 83 ? -10.589 -5.158 26.012 1.00 73.06 83 ASN A O 1
ATOM 661 N N . ILE A 1 84 ? -8.891 -5.661 24.633 1.00 63.66 84 ILE A N 1
ATOM 662 C CA . ILE A 1 84 ? -8.733 -7.072 25.041 1.00 63.66 84 ILE A CA 1
ATOM 663 C C . ILE A 1 84 ? -7.633 -7.233 26.115 1.00 63.66 84 ILE A C 1
ATOM 665 O O . ILE A 1 84 ? -7.443 -8.318 26.652 1.00 63.66 84 ILE A O 1
ATOM 669 N N . GLY A 1 85 ? -6.940 -6.157 26.503 1.00 62.28 85 GLY A N 1
ATOM 670 C CA . GLY A 1 85 ? -5.845 -6.233 27.476 1.00 62.28 85 GLY A CA 1
ATOM 671 C C . GLY A 1 85 ? -4.546 -6.808 26.899 1.00 62.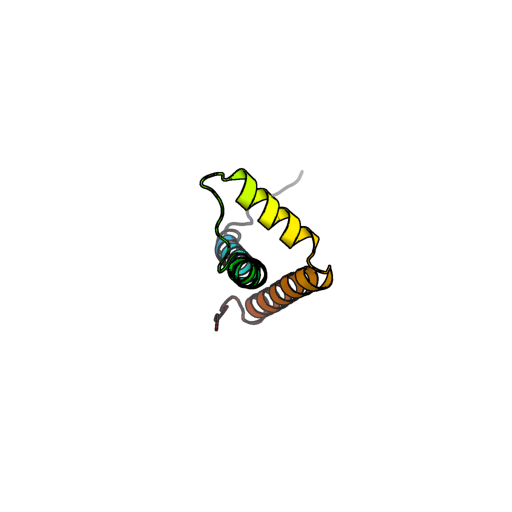28 85 GLY A C 1
ATOM 672 O O . GLY A 1 85 ? -3.753 -7.364 27.650 1.00 62.28 85 GLY A O 1
ATOM 673 N N . GLY A 1 86 ? -4.327 -6.670 25.585 1.00 58.06 86 GLY A N 1
ATOM 674 C CA . GLY A 1 86 ? -3.080 -7.043 24.905 1.00 58.06 86 GLY A CA 1
ATOM 675 C C . GLY A 1 86 ? -3.114 -8.344 24.099 1.00 58.06 86 GLY A C 1
ATOM 676 O O . GLY A 1 86 ? -2.144 -8.642 23.426 1.00 58.06 86 GLY A O 1
ATOM 677 N N . ASP A 1 87 ? -4.204 -9.118 24.101 1.00 54.44 87 ASP A N 1
ATOM 678 C CA . ASP A 1 87 ? -4.229 -10.385 23.350 1.00 54.44 87 ASP A CA 1
ATOM 679 C C . ASP A 1 87 ? -4.711 -10.159 21.906 1.00 54.44 87 ASP A C 1
ATOM 681 O O . ASP A 1 87 ? -5.892 -10.312 21.557 1.00 54.44 87 ASP A O 1
ATOM 685 N N . CYS A 1 88 ? -3.802 -9.689 21.049 1.00 55.56 88 CYS A N 1
ATOM 686 C CA . CYS A 1 88 ? -4.106 -9.438 19.648 1.00 55.56 88 CYS A CA 1
ATOM 687 C C . CYS A 1 88 ? -4.054 -10.739 18.828 1.00 55.56 88 CYS A C 1
ATOM 689 O O . CYS A 1 88 ? -3.074 -11.058 18.168 1.00 55.56 88 CYS A O 1
ATOM 691 N N . VAL A 1 89 ? -5.151 -11.507 18.858 1.00 51.12 89 VAL A N 1
ATOM 692 C CA . VAL A 1 89 ? -5.321 -12.689 17.994 1.00 51.12 89 VAL A CA 1
ATOM 693 C C . VAL A 1 89 ? -5.511 -12.226 16.544 1.00 51.12 89 VAL A C 1
ATOM 695 O O . VAL A 1 89 ? -6.591 -11.742 16.167 1.00 51.12 89 VAL A O 1
ATOM 698 N N . GLU A 1 90 ? -4.442 -12.342 15.755 1.00 53.25 90 GLU A N 1
ATOM 699 C CA . GLU A 1 90 ? -4.448 -12.227 14.296 1.00 53.25 90 GLU A CA 1
ATOM 700 C C . GLU A 1 90 ? -5.272 -13.376 13.681 1.00 53.25 90 GLU A C 1
ATOM 702 O O . GLU A 1 90 ? -5.239 -14.511 14.159 1.00 53.25 90 GLU A O 1
ATOM 707 N N . LYS A 1 91 ? -6.048 -13.080 12.633 1.00 49.06 91 LYS A N 1
ATOM 708 C CA . LYS A 1 91 ? -6.759 -14.070 11.816 1.00 49.06 91 LYS A CA 1
ATOM 709 C C . LYS A 1 91 ? -6.527 -13.769 10.346 1.00 49.06 91 LYS A C 1
ATOM 711 O O . LYS A 1 91 ? -6.540 -12.563 10.012 1.00 49.06 91 LYS A O 1
#

Secondary structure (DSSP, 8-state):
-----S---TTSSTTHHHHHHHHHHHHIIIIIHHHHHHHTT----S-HHHHHHHHHHHHHHS-HHHHHHHHHHHHHHHHHHHHTTS-----

Foldseek 3Di:
DDDDDPDDDPVPPPVVVVLVVLLVVLCCVLLVVVVVVVCPPDDDDVDPVVVVVSSVVVVVPDDPVSVVVSVVVSVVQVVVCVVVVRPRDDD

Sequence (91 aa):
MSSSSLDENRLGLSLGCEVDAVALTNQTFHLFVPLKQHLGGKHFADDDDDVQLEVLLWMRQQPKEFYAAGIGELIKRWNKCINIGGDCVEK

pLDDT: mean 73.65, std 19.48, range [36.88, 96.44]